Protein AF-A0AA42YA00-F1 (afdb_monomer_lite)

pLDDT: mean 88.0, std 11.22, range [36.41, 96.19]

Secondary structure (DSSP, 8-state):
----TT-EEEESS-EEETTEEE-TT-EEEEEEEE-SSSS-EEEEEEES-SS--EEEEEHHHHHHHEEEE----

Sequence (73 aa):
MDIKVGQVLEFVYPVNVDGRIIERGTRARVGHILADLMESKLTLVLLGEEKATTIVVDHHVAGIHCRIVAEGT

Radius of gyration: 11.42 Å; chains: 1; bounding box: 32×28×29 Å

Structure (mmCIF, N/CA/C/O backbone):
data_AF-A0AA42YA00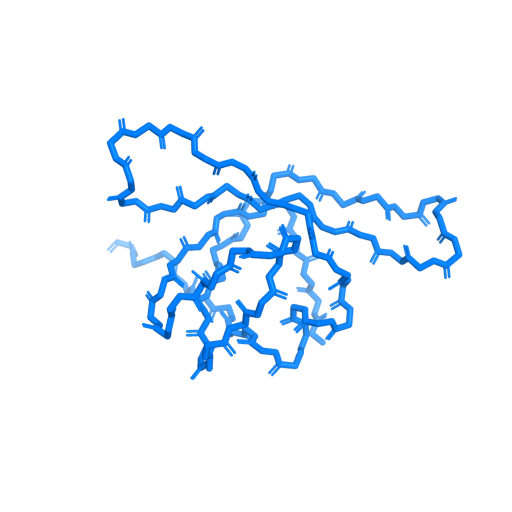-F1
#
_entry.id   AF-A0AA42YA00-F1
#
loop_
_atom_site.group_PDB
_atom_site.id
_atom_site.type_symbol
_atom_site.label_atom_id
_atom_site.label_alt_id
_atom_site.label_comp_id
_atom_site.label_asym_id
_atom_site.label_entity_id
_atom_site.label_seq_id
_atom_site.pdbx_PDB_ins_code
_atom_site.Cartn_x
_atom_site.Cartn_y
_atom_site.Cartn_z
_atom_site.occupancy
_atom_site.B_iso_or_equiv
_atom_site.auth_seq_id
_atom_site.auth_comp_id
_atom_site.auth_asym_id
_atom_site.auth_atom_id
_atom_site.pdbx_PDB_model_num
ATOM 1 N N . MET A 1 1 ? 2.033 -14.551 -1.943 1.00 71.06 1 MET A N 1
ATOM 2 C CA . MET A 1 1 ? 0.717 -13.889 -1.822 1.00 71.06 1 MET A CA 1
ATOM 3 C C . MET A 1 1 ? 0.356 -13.325 -3.185 1.00 71.06 1 MET A C 1
ATOM 5 O O . MET A 1 1 ? 1.240 -12.743 -3.797 1.00 71.06 1 MET A O 1
ATOM 9 N N . ASP A 1 2 ? -0.868 -13.544 -3.671 1.00 84.50 2 ASP A N 1
ATOM 10 C CA . ASP A 1 2 ? -1.349 -12.965 -4.937 1.00 84.50 2 ASP A CA 1
ATOM 11 C C . ASP A 1 2 ? -1.970 -11.588 -4.651 1.00 84.50 2 ASP A C 1
ATOM 13 O O . ASP A 1 2 ? -3.083 -11.505 -4.120 1.00 84.50 2 ASP A O 1
ATOM 17 N N . ILE A 1 3 ? -1.197 -10.524 -4.893 1.00 88.62 3 ILE A N 1
ATOM 18 C CA . ILE A 1 3 ? -1.583 -9.136 -4.614 1.00 88.62 3 ILE A CA 1
ATOM 19 C C . ILE A 1 3 ? -2.254 -8.549 -5.856 1.00 88.62 3 ILE A C 1
ATOM 21 O O . 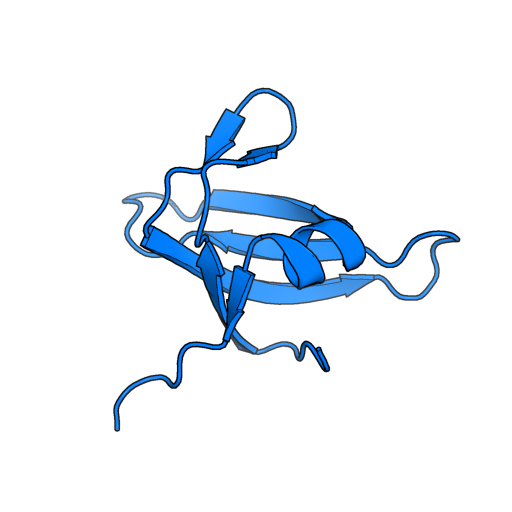ILE A 1 3 ? -1.704 -8.605 -6.952 1.00 88.62 3 ILE A O 1
ATOM 25 N N . LYS A 1 4 ? -3.432 -7.948 -5.684 1.00 90.88 4 LYS A N 1
ATOM 26 C CA . LYS A 1 4 ? -4.242 -7.367 -6.762 1.00 90.88 4 LYS A CA 1
ATOM 27 C C . LYS A 1 4 ? -4.527 -5.898 -6.503 1.00 90.88 4 LYS A C 1
ATOM 29 O O . LYS A 1 4 ? -4.695 -5.476 -5.359 1.00 90.88 4 LYS A O 1
ATOM 34 N N . VAL A 1 5 ? -4.649 -5.132 -7.585 1.00 92.62 5 VAL A N 1
ATOM 35 C CA . VAL A 1 5 ? -5.139 -3.748 -7.534 1.00 92.62 5 VAL A CA 1
ATOM 36 C C . VAL A 1 5 ? -6.497 -3.703 -6.826 1.00 92.62 5 VAL A C 1
ATOM 38 O O . VAL A 1 5 ? -7.341 -4.576 -7.021 1.00 92.62 5 VAL A O 1
ATOM 41 N N . GLY A 1 6 ? -6.689 -2.695 -5.978 1.00 92.25 6 GLY A N 1
ATOM 42 C CA . GLY A 1 6 ? -7.886 -2.498 -5.165 1.00 92.25 6 GLY A CA 1
ATOM 43 C C . GLY A 1 6 ? -7.859 -3.208 -3.810 1.00 92.25 6 GLY A C 1
ATOM 44 O O . GLY A 1 6 ? -8.609 -2.809 -2.923 1.00 92.25 6 GLY A O 1
ATOM 45 N N . GLN A 1 7 ? -6.982 -4.196 -3.599 1.00 94.00 7 GLN A N 1
ATOM 46 C CA . GLN A 1 7 ? -6.879 -4.864 -2.300 1.00 94.00 7 GLN A CA 1
ATOM 47 C C . GLN A 1 7 ? -6.369 -3.916 -1.217 1.00 94.00 7 GLN A C 1
ATOM 49 O O . GLN A 1 7 ? -5.521 -3.057 -1.468 1.00 94.00 7 GLN A O 1
ATOM 54 N N . VAL A 1 8 ? -6.854 -4.117 0.005 1.00 95.62 8 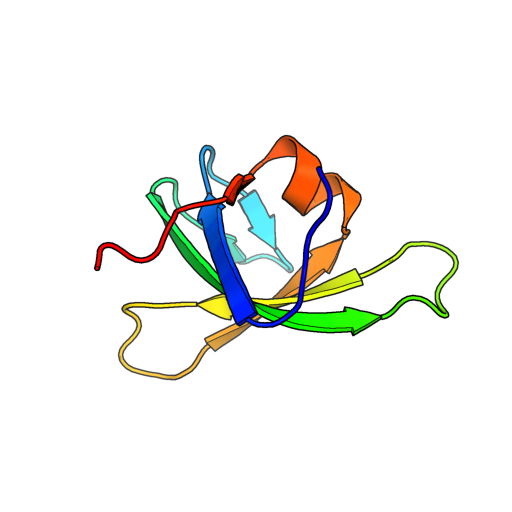VAL A N 1
ATOM 55 C CA . VAL A 1 8 ? -6.324 -3.450 1.191 1.00 95.62 8 VAL A CA 1
ATOM 56 C C . VAL A 1 8 ? -5.312 -4.368 1.859 1.00 95.62 8 VAL A C 1
ATOM 58 O O . VAL A 1 8 ? -5.584 -5.535 2.149 1.00 95.62 8 VAL A O 1
ATOM 61 N N . LEU A 1 9 ? -4.130 -3.822 2.095 1.00 95.50 9 LEU A N 1
ATOM 62 C CA . LEU A 1 9 ? -3.038 -4.450 2.814 1.00 95.50 9 LEU A CA 1
ATOM 63 C C . LEU A 1 9 ? -2.892 -3.775 4.176 1.00 95.50 9 LEU A C 1
ATOM 65 O O . LEU A 1 9 ? -3.024 -2.558 4.282 1.00 95.50 9 LEU A O 1
ATOM 69 N N . GLU A 1 10 ? -2.593 -4.553 5.208 1.00 96.19 10 GLU A N 1
ATOM 70 C CA . GLU A 1 10 ? -2.211 -4.038 6.523 1.00 96.19 10 GLU A CA 1
ATOM 71 C C . GLU A 1 10 ? -0.771 -4.432 6.825 1.00 96.19 10 GLU A C 1
ATOM 73 O O . GLU A 1 10 ? -0.418 -5.613 6.743 1.00 96.19 10 GLU A O 1
ATOM 78 N N . PHE A 1 11 ? 0.042 -3.445 7.190 1.00 95.62 11 PHE A N 1
ATOM 79 C CA . PHE A 1 11 ? 1.421 -3.649 7.611 1.00 95.62 11 PHE A CA 1
ATOM 80 C C . PHE A 1 11 ? 1.436 -4.360 8.969 1.00 95.62 11 PHE A C 1
ATOM 82 O O . PHE A 1 11 ? 0.937 -3.836 9.966 1.00 95.62 11 PHE A O 1
ATOM 89 N N . VAL A 1 12 ? 1.999 -5.568 9.034 1.00 95.75 12 VAL A N 1
ATOM 90 C CA . VAL A 1 12 ? 2.054 -6.371 10.272 1.00 95.75 12 VAL A CA 1
ATOM 91 C C . VAL A 1 12 ? 3.304 -6.093 11.114 1.00 95.75 12 VAL A C 1
ATOM 93 O O . VAL A 1 12 ? 3.329 -6.430 12.298 1.00 95.75 12 VAL A O 1
ATOM 96 N N . TYR A 1 13 ? 4.289 -5.408 10.533 1.00 92.69 13 TYR A N 1
ATOM 97 C CA . TYR A 1 13 ? 5.512 -4.913 11.169 1.00 92.69 13 TYR A CA 1
ATOM 98 C C . TYR A 1 13 ? 5.812 -3.489 10.678 1.00 92.69 13 TYR A C 1
ATOM 100 O O . TYR A 1 13 ? 5.351 -3.139 9.590 1.00 92.69 13 TYR A O 1
ATOM 108 N N . PRO A 1 14 ? 6.576 -2.676 11.434 1.00 93.38 14 PRO A N 1
ATOM 109 C CA . PRO A 1 14 ? 7.047 -1.395 10.929 1.00 93.38 14 PRO A CA 1
ATOM 110 C C . PRO A 1 14 ? 8.004 -1.596 9.745 1.00 93.38 14 PRO A C 1
ATOM 112 O O . PRO A 1 14 ? 8.876 -2.467 9.789 1.00 93.38 14 PRO A O 1
ATOM 115 N N . VAL A 1 15 ? 7.847 -0.793 8.693 1.00 93.31 15 VAL A N 1
ATOM 116 C CA . VAL A 1 15 ? 8.663 -0.864 7.468 1.00 93.31 15 VAL A CA 1
ATOM 117 C C . VAL A 1 15 ? 9.186 0.522 7.125 1.00 93.31 15 VAL A C 1
ATOM 119 O O . VAL A 1 15 ? 8.431 1.489 7.142 1.00 93.31 15 VAL A O 1
ATOM 122 N N . ASN A 1 16 ? 10.472 0.627 6.794 1.00 93.50 16 ASN A N 1
ATOM 123 C CA . ASN A 1 16 ? 11.034 1.856 6.245 1.00 93.50 16 ASN A CA 1
ATOM 124 C C . ASN A 1 16 ? 10.844 1.864 4.723 1.00 93.50 16 ASN A C 1
ATOM 126 O O . ASN A 1 16 ? 11.338 0.970 4.039 1.00 93.50 16 ASN A O 1
ATOM 130 N N . VAL A 1 17 ? 10.130 2.864 4.215 1.00 91.12 17 VAL A N 1
ATOM 131 C CA . VAL A 1 17 ? 9.917 3.101 2.788 1.00 91.12 17 VAL A CA 1
ATOM 132 C C . VAL A 1 17 ? 10.442 4.493 2.468 1.00 91.12 17 VAL A C 1
ATOM 134 O O . VAL A 1 17 ? 9.908 5.481 2.965 1.00 91.12 17 VAL A O 1
ATOM 137 N N . ASP A 1 18 ? 11.515 4.570 1.681 1.00 88.19 18 ASP A N 1
ATOM 138 C CA . ASP A 1 18 ? 12.157 5.826 1.265 1.00 88.19 18 ASP A CA 1
ATOM 139 C C . ASP A 1 18 ? 12.457 6.804 2.423 1.00 88.19 18 ASP A C 1
ATOM 141 O O . ASP A 1 18 ? 12.283 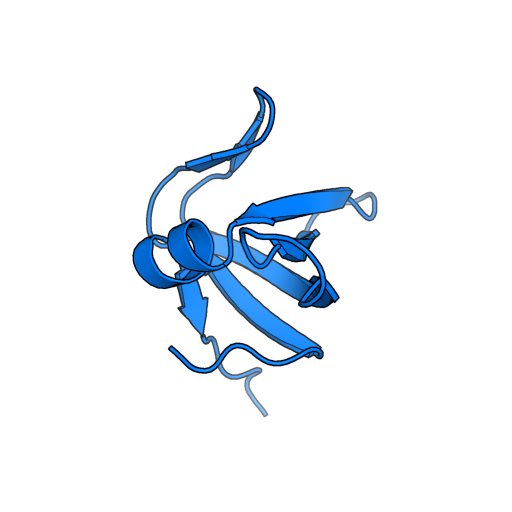8.017 2.313 1.00 88.19 18 ASP A O 1
ATOM 145 N N . GLY A 1 19 ? 12.899 6.282 3.572 1.00 89.88 19 GLY A N 1
ATOM 146 C CA . GLY A 1 19 ? 13.224 7.079 4.761 1.00 89.88 19 GLY A CA 1
ATOM 147 C C . GLY A 1 19 ? 12.027 7.394 5.663 1.00 89.88 19 GLY A C 1
ATOM 148 O O . GLY A 1 19 ? 12.209 7.994 6.723 1.00 89.88 19 GLY A O 1
ATOM 149 N N . ARG A 1 20 ? 10.815 6.969 5.292 1.00 91.31 20 ARG A N 1
ATOM 150 C CA . ARG A 1 20 ? 9.603 7.083 6.108 1.00 91.31 20 ARG A CA 1
ATOM 151 C C . ARG A 1 20 ? 9.295 5.760 6.797 1.00 91.31 20 ARG A C 1
ATOM 153 O O . ARG A 1 20 ? 9.197 4.723 6.151 1.00 91.31 20 ARG A O 1
ATOM 160 N N . ILE A 1 21 ? 9.060 5.809 8.105 1.00 93.62 21 ILE A N 1
ATOM 161 C CA . ILE A 1 21 ? 8.568 4.649 8.852 1.00 93.62 21 ILE A CA 1
ATOM 162 C C . ILE A 1 21 ? 7.055 4.529 8.640 1.00 93.62 21 ILE A C 1
ATOM 164 O O . ILE A 1 21 ? 6.301 5.463 8.912 1.00 93.62 21 ILE A O 1
ATOM 168 N N . ILE A 1 22 ? 6.627 3.376 8.136 1.00 94.94 22 ILE A N 1
ATOM 169 C CA . ILE A 1 22 ? 5.231 2.956 8.062 1.00 94.94 22 ILE A CA 1
ATOM 170 C C . ILE A 1 22 ? 4.960 2.067 9.266 1.00 94.94 22 ILE A C 1
ATOM 172 O O . ILE A 1 22 ? 5.551 0.996 9.390 1.00 94.94 22 ILE A O 1
ATOM 176 N N . GLU A 1 23 ? 4.088 2.522 10.159 1.00 95.31 23 GLU A N 1
ATOM 177 C CA . GLU A 1 23 ? 3.824 1.846 11.427 1.00 95.31 23 GLU A CA 1
ATOM 178 C C . GLU A 1 23 ? 3.004 0.565 11.248 1.00 95.31 23 GLU A C 1
ATOM 180 O O . GLU A 1 23 ? 2.189 0.431 10.326 1.00 95.31 23 GLU A O 1
ATOM 185 N N . ARG A 1 24 ? 3.164 -0.373 12.186 1.00 95.25 24 ARG A N 1
ATOM 186 C CA . ARG A 1 24 ? 2.312 -1.566 12.261 1.00 95.25 24 ARG A CA 1
ATOM 187 C C . ARG A 1 24 ? 0.840 -1.164 12.404 1.00 95.25 24 ARG A C 1
ATOM 189 O O . ARG A 1 24 ? 0.495 -0.303 13.204 1.00 95.25 24 ARG A O 1
ATOM 196 N N . GLY A 1 25 ? -0.035 -1.856 11.681 1.00 95.00 25 GLY A N 1
ATOM 197 C CA . GLY A 1 25 ? -1.473 -1.590 11.648 1.00 95.00 25 GLY A CA 1
ATOM 198 C C . GLY A 1 25 ? -1.872 -0.528 10.624 1.00 95.00 25 GLY A C 1
ATOM 199 O O . GLY A 1 25 ? -3.063 -0.390 10.348 1.00 95.00 25 GLY A O 1
ATOM 200 N N . THR A 1 26 ? -0.906 0.173 10.014 1.00 95.56 26 THR A N 1
ATOM 201 C CA . THR A 1 26 ? -1.184 1.049 8.872 1.00 95.56 26 THR A CA 1
ATOM 202 C C . THR A 1 26 ? -1.821 0.228 7.763 1.00 95.56 26 THR A C 1
ATOM 204 O O . THR A 1 26 ? -1.371 -0.879 7.451 1.00 95.56 26 THR A O 1
ATOM 207 N N . ARG A 1 27 ? -2.876 0.772 7.158 1.00 95.62 27 ARG A N 1
ATOM 208 C CA . ARG A 1 27 ? -3.553 0.154 6.023 1.00 95.62 27 ARG A CA 1
ATOM 209 C C . ARG A 1 27 ? -3.247 0.928 4.764 1.00 95.62 27 ARG A C 1
ATOM 211 O O . ARG A 1 27 ? -3.175 2.152 4.791 1.00 95.62 27 ARG A O 1
ATOM 218 N N . ALA A 1 28 ? -3.098 0.217 3.662 1.00 95.69 28 ALA A N 1
ATOM 219 C CA . ALA A 1 28 ? -2.900 0.829 2.368 1.00 95.69 28 ALA A CA 1
ATOM 220 C C . ALA A 1 28 ? -3.663 0.069 1.290 1.00 95.69 28 ALA A C 1
ATOM 222 O O . ALA A 1 28 ? -3.735 -1.159 1.321 1.00 95.69 28 ALA A O 1
ATOM 223 N N . ARG A 1 29 ? -4.233 0.791 0.329 1.00 95.44 29 ARG A N 1
ATOM 224 C CA . ARG A 1 29 ? -4.890 0.197 -0.836 1.00 95.44 29 ARG A CA 1
ATOM 225 C C . ARG A 1 29 ? -3.899 0.081 -1.990 1.00 95.44 29 ARG A C 1
ATOM 227 O O . ARG A 1 29 ? -3.187 1.037 -2.291 1.00 95.44 29 ARG A O 1
ATOM 234 N N . VAL A 1 30 ? -3.867 -1.072 -2.652 1.00 94.50 30 VAL A N 1
ATOM 235 C CA . VAL A 1 30 ? -3.036 -1.299 -3.841 1.00 94.50 30 VAL A CA 1
ATOM 236 C C . VAL A 1 30 ? -3.606 -0.484 -5.000 1.00 94.50 30 VAL A C 1
ATOM 238 O O . VAL A 1 30 ? -4.704 -0.763 -5.478 1.00 94.50 30 VAL A O 1
ATOM 241 N N . GLY A 1 31 ? -2.873 0.532 -5.445 1.00 92.44 31 GLY A N 1
ATOM 242 C CA . GLY A 1 31 ? -3.270 1.397 -6.556 1.00 92.44 31 GLY A CA 1
ATOM 243 C C . GLY A 1 31 ? -2.812 0.867 -7.911 1.00 92.44 31 GLY A C 1
ATOM 244 O O . GLY A 1 31 ? -3.589 0.841 -8.861 1.00 92.44 31 GLY A O 1
ATOM 245 N N . HIS A 1 32 ? -1.559 0.424 -8.007 1.00 92.31 32 HIS A N 1
ATOM 246 C CA . HIS A 1 32 ? -0.980 -0.053 -9.262 1.00 92.31 32 HIS A CA 1
ATOM 247 C C . HIS A 1 32 ? 0.112 -1.099 -9.016 1.00 92.31 32 HIS A C 1
ATOM 249 O O . HIS A 1 32 ? 0.761 -1.082 -7.968 1.00 92.31 32 HIS A O 1
ATOM 255 N N . ILE A 1 33 ? 0.307 -1.998 -9.983 1.00 88.44 33 ILE A N 1
ATOM 256 C CA . ILE A 1 33 ? 1.342 -3.038 -9.963 1.00 88.44 33 ILE A CA 1
ATOM 257 C C . ILE A 1 33 ? 2.214 -2.837 -11.198 1.00 88.44 33 ILE A C 1
ATOM 259 O O . ILE A 1 33 ? 1.753 -3.014 -12.323 1.00 88.44 33 ILE A O 1
ATOM 263 N N . LEU A 1 34 ? 3.470 -2.464 -10.982 1.00 85.69 34 LEU A N 1
ATOM 264 C CA . LEU A 1 34 ? 4.468 -2.302 -12.031 1.00 85.69 34 LEU A CA 1
ATOM 265 C C . LEU A 1 34 ? 5.152 -3.656 -12.238 1.00 85.69 34 LEU A C 1
ATOM 267 O O . LEU A 1 34 ? 5.985 -4.064 -11.426 1.00 85.69 34 LEU A O 1
ATOM 271 N N . ALA A 1 35 ? 4.746 -4.375 -13.286 1.00 73.94 35 ALA A N 1
ATOM 272 C CA . ALA A 1 35 ? 5.248 -5.715 -13.605 1.00 73.94 35 ALA A CA 1
ATOM 273 C C . ALA A 1 35 ? 6.430 -5.719 -14.597 1.00 73.94 35 ALA A C 1
ATOM 275 O O . ALA A 1 35 ? 7.139 -6.715 -14.676 1.00 73.94 35 ALA A O 1
ATOM 276 N N . ASP A 1 36 ? 6.680 -4.607 -15.298 1.00 63.62 36 ASP A N 1
ATOM 277 C CA . ASP A 1 36 ? 7.694 -4.511 -16.366 1.00 63.62 36 ASP A CA 1
ATOM 278 C C . ASP A 1 36 ? 9.118 -4.193 -15.860 1.00 63.62 36 ASP A C 1
ATOM 280 O O . ASP A 1 36 ? 10.031 -3.927 -16.641 1.00 63.62 36 ASP A O 1
ATOM 284 N N . LEU A 1 37 ? 9.323 -4.200 -14.542 1.00 62.94 37 LEU A N 1
ATOM 285 C CA . LEU A 1 37 ? 10.619 -3.973 -13.903 1.00 62.94 37 LEU A CA 1
ATOM 286 C C . LEU A 1 37 ? 11.231 -5.318 -13.484 1.00 62.94 37 LEU A C 1
ATOM 288 O O . LEU A 1 37 ? 10.503 -6.247 -13.145 1.00 62.94 37 LEU A O 1
ATOM 292 N N . MET A 1 38 ? 12.570 -5.417 -13.449 1.00 61.56 38 MET A N 1
ATOM 293 C CA . MET A 1 38 ? 13.267 -6.627 -12.961 1.00 61.56 38 MET A CA 1
ATOM 294 C C . MET A 1 38 ? 12.829 -7.037 -11.542 1.00 61.56 38 MET A C 1
ATOM 296 O O . MET A 1 38 ? 12.930 -8.205 -11.180 1.00 61.56 38 MET A O 1
ATOM 300 N N . GLU A 1 39 ? 12.290 -6.089 -10.771 1.00 68.94 39 GLU A N 1
ATOM 301 C CA . GLU A 1 39 ? 11.618 -6.309 -9.495 1.00 68.94 39 GLU A CA 1
ATOM 302 C C . GLU A 1 39 ? 10.220 -5.686 -9.559 1.00 68.94 39 GLU A C 1
ATOM 304 O O . GLU A 1 39 ? 10.080 -4.480 -9.773 1.00 68.94 39 GLU A O 1
ATOM 309 N N . SER A 1 40 ? 9.171 -6.500 -9.393 1.00 83.38 40 SER A N 1
ATOM 310 C CA . SER A 1 40 ? 7.796 -5.992 -9.394 1.00 83.38 40 SER A CA 1
ATOM 311 C C . SER A 1 40 ? 7.595 -5.012 -8.239 1.00 83.38 40 SER A C 1
ATOM 313 O O . SER A 1 40 ? 7.892 -5.336 -7.086 1.00 83.38 40 SER A O 1
ATOM 315 N N . LYS A 1 41 ? 7.063 -3.824 -8.544 1.00 91.00 41 LYS A N 1
ATOM 316 C CA . LYS A 1 41 ? 6.755 -2.786 -7.551 1.00 91.00 41 LYS A CA 1
ATOM 317 C C . LYS A 1 41 ? 5.259 -2.567 -7.410 1.00 91.00 41 LYS A C 1
ATOM 319 O O . LYS A 1 41 ? 4.490 -2.722 -8.357 1.00 91.00 41 LYS A O 1
ATOM 324 N N . LEU A 1 42 ? 4.859 -2.164 -6.215 1.00 92.56 42 LEU A N 1
ATOM 325 C CA . LEU A 1 42 ? 3.491 -1.852 -5.844 1.00 92.56 42 LEU A CA 1
ATOM 326 C C . LEU A 1 42 ? 3.388 -0.387 -5.461 1.00 92.56 42 LEU A C 1
ATOM 328 O O . LEU A 1 42 ? 4.113 0.093 -4.591 1.00 92.56 42 LEU A O 1
ATOM 332 N N . THR A 1 43 ? 2.433 0.303 -6.062 1.00 94.56 43 THR A N 1
ATOM 333 C CA . THR A 1 43 ? 1.991 1.614 -5.600 1.00 94.56 43 THR A CA 1
ATOM 334 C C . THR A 1 43 ? 0.899 1.406 -4.558 1.00 94.56 43 THR A C 1
ATOM 336 O O . THR A 1 43 ? -0.151 0.841 -4.870 1.00 94.56 43 THR A O 1
ATOM 339 N N . LEU A 1 44 ? 1.133 1.852 -3.326 1.00 95.12 44 LEU A N 1
ATOM 340 C CA . LEU A 1 44 ? 0.194 1.736 -2.213 1.00 95.12 44 LEU A CA 1
ATOM 341 C C . LEU A 1 44 ? -0.278 3.121 -1.771 1.00 95.12 44 LEU A C 1
ATOM 343 O O . LEU A 1 44 ? 0.534 4.015 -1.555 1.00 95.12 44 LEU A O 1
ATOM 347 N N . VAL A 1 45 ? -1.585 3.285 -1.594 1.00 95.31 45 VAL A N 1
ATOM 348 C CA . VAL A 1 45 ? -2.197 4.512 -1.068 1.00 95.31 45 VAL A CA 1
ATOM 349 C C . VAL A 1 45 ? -2.520 4.302 0.405 1.00 95.31 45 VAL A C 1
ATOM 351 O O . VAL A 1 45 ? -3.335 3.436 0.722 1.00 95.31 45 VAL A O 1
ATOM 354 N N . LEU A 1 46 ? -1.891 5.064 1.301 1.00 94.81 46 LEU A N 1
ATOM 355 C CA . LEU A 1 46 ? -2.110 4.951 2.744 1.00 94.81 46 LEU A CA 1
ATOM 356 C C . LEU A 1 46 ? -3.528 5.407 3.113 1.00 94.81 46 LEU A C 1
ATOM 358 O O . LEU A 1 46 ? -4.007 6.443 2.652 1.00 94.81 46 LEU A O 1
ATOM 362 N N . LEU A 1 47 ? -4.202 4.614 3.942 1.00 92.75 47 LEU A N 1
ATOM 363 C CA . LEU A 1 47 ? -5.557 4.861 4.424 1.00 92.75 47 LEU A CA 1
ATOM 364 C C . LEU A 1 47 ? -5.509 5.453 5.837 1.00 92.75 47 LEU A C 1
ATOM 366 O O . LEU A 1 47 ? -4.714 5.019 6.666 1.00 92.75 47 LEU A O 1
ATOM 370 N N . GLY A 1 48 ? -6.405 6.400 6.124 1.00 87.19 48 GLY A N 1
ATOM 371 C CA . GLY A 1 48 ? -6.504 7.048 7.438 1.00 87.19 48 GLY A CA 1
ATOM 372 C C . GLY A 1 48 ? -5.623 8.289 7.614 1.00 87.19 48 GLY A C 1
ATOM 373 O O . GLY A 1 48 ? -5.642 8.889 8.682 1.00 87.19 48 GLY A O 1
ATOM 374 N N . GLU A 1 49 ? -4.892 8.703 6.578 1.00 85.94 49 GLU A N 1
ATOM 375 C CA . GLU A 1 49 ? -4.173 9.980 6.567 1.00 85.94 49 GLU A CA 1
ATOM 376 C C . GLU A 1 49 ? -5.071 11.105 6.036 1.00 85.94 49 GLU A C 1
ATOM 378 O O . GLU A 1 49 ? -5.841 10.900 5.098 1.00 85.94 49 GLU A O 1
ATOM 383 N N . GLU A 1 50 ? -4.965 12.311 6.609 1.00 83.75 50 GLU A N 1
ATOM 384 C CA . GLU A 1 50 ? -5.751 13.482 6.169 1.00 83.75 50 GLU A CA 1
ATOM 385 C C . GLU A 1 50 ? -5.481 13.862 4.706 1.00 83.75 50 GLU A C 1
ATOM 387 O O . GLU A 1 50 ? -6.335 14.429 4.025 1.00 83.75 50 GLU A O 1
ATOM 392 N N . LYS A 1 51 ? -4.277 13.551 4.218 1.00 85.62 51 LYS A N 1
ATOM 393 C CA . LYS A 1 51 ? -3.873 13.731 2.826 1.00 85.62 51 LYS A CA 1
ATOM 394 C C . LYS A 1 51 ? -3.614 12.372 2.206 1.00 85.62 51 LYS A C 1
ATOM 396 O O . LYS A 1 51 ? -3.013 11.506 2.832 1.00 85.62 51 LYS A O 1
ATOM 401 N N . ALA A 1 52 ? -4.023 12.218 0.949 1.00 84.12 52 ALA A N 1
ATOM 402 C CA . ALA A 1 52 ? -3.725 11.022 0.178 1.00 84.12 52 ALA A CA 1
ATOM 403 C C . ALA A 1 52 ? -2.205 10.883 0.001 1.00 84.12 52 ALA A C 1
ATOM 405 O O . ALA A 1 52 ? -1.596 11.562 -0.827 1.00 84.12 52 ALA A O 1
ATOM 406 N N . THR A 1 53 ? -1.600 9.997 0.786 1.00 93.06 53 THR A N 1
ATOM 407 C CA . THR A 1 53 ? -0.188 9.643 0.665 1.00 93.06 53 THR A CA 1
ATOM 408 C C . THR A 1 53 ? -0.060 8.378 -0.156 1.00 93.06 53 THR A C 1
ATOM 410 O O . THR A 1 53 ? -0.714 7.373 0.118 1.00 93.06 53 THR A O 1
ATOM 413 N N . THR A 1 54 ? 0.837 8.411 -1.135 1.00 93.94 54 THR A N 1
ATOM 414 C CA . THR A 1 54 ? 1.217 7.233 -1.911 1.00 93.94 54 THR A CA 1
ATOM 415 C C . THR A 1 54 ? 2.658 6.858 -1.601 1.00 93.94 54 THR A C 1
ATOM 417 O O . THR A 1 54 ? 3.519 7.731 -1.524 1.00 93.94 54 THR A O 1
ATOM 420 N N . ILE A 1 55 ? 2.912 5.565 -1.439 1.00 93.88 55 ILE A N 1
ATOM 421 C CA . ILE A 1 55 ? 4.248 4.988 -1.300 1.00 93.88 55 ILE A CA 1
ATOM 422 C C . ILE A 1 55 ? 4.465 3.930 -2.381 1.00 93.88 55 ILE A C 1
ATOM 424 O O . ILE A 1 55 ? 3.505 3.349 -2.897 1.00 93.88 55 ILE A O 1
ATOM 428 N N . VAL A 1 56 ? 5.724 3.670 -2.717 1.00 93.88 56 VAL A N 1
ATOM 429 C CA . VAL A 1 56 ? 6.099 2.591 -3.631 1.00 93.88 56 VAL A CA 1
ATOM 430 C C . VAL A 1 56 ? 6.922 1.579 -2.855 1.00 93.88 56 VAL A C 1
ATOM 432 O O . VAL A 1 56 ? 7.891 1.941 -2.200 1.00 93.88 56 VAL A O 1
ATOM 435 N N . VAL A 1 57 ? 6.524 0.313 -2.910 1.00 92.12 57 VAL A N 1
ATOM 436 C CA . VAL A 1 57 ? 7.233 -0.779 -2.235 1.00 92.12 57 VAL A CA 1
ATOM 437 C C . VAL A 1 57 ? 7.473 -1.923 -3.197 1.00 92.12 57 VAL A C 1
ATOM 439 O O . VAL A 1 57 ? 6.695 -2.136 -4.1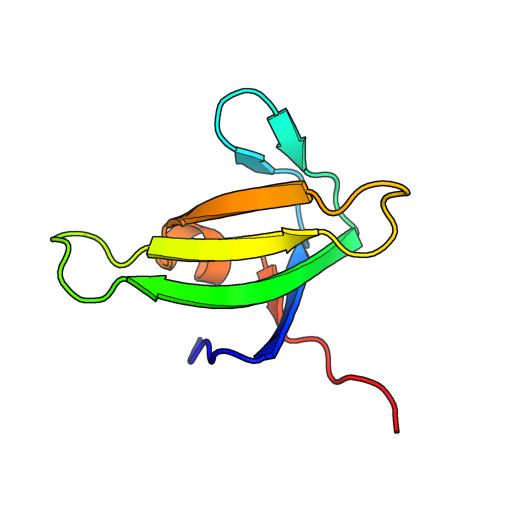29 1.00 92.12 57 VAL A O 1
ATOM 442 N N . ASP A 1 58 ? 8.518 -2.700 -2.955 1.00 91.12 58 ASP A N 1
ATOM 443 C CA . ASP A 1 58 ? 8.739 -3.916 -3.724 1.00 91.12 58 ASP A CA 1
ATOM 444 C C . ASP A 1 58 ? 7.663 -4.951 -3.380 1.00 91.12 58 ASP A C 1
ATOM 446 O O . ASP A 1 58 ? 7.243 -5.105 -2.226 1.00 91.12 58 ASP A O 1
ATOM 450 N N . HIS A 1 59 ? 7.223 -5.706 -4.383 1.00 89.62 59 HIS A N 1
ATOM 451 C CA . HIS A 1 59 ? 6.208 -6.743 -4.217 1.00 89.62 59 HIS A CA 1
ATOM 452 C C . HIS A 1 59 ? 6.635 -7.789 -3.175 1.00 89.62 59 HIS A C 1
ATOM 454 O O . HIS A 1 59 ? 5.810 -8.293 -2.413 1.00 89.62 59 HIS A O 1
ATOM 460 N N . HIS A 1 60 ? 7.936 -8.091 -3.095 1.00 88.62 60 HIS A N 1
ATOM 461 C CA . HIS A 1 60 ? 8.488 -8.995 -2.086 1.00 88.62 60 HIS A CA 1
ATOM 462 C C . HIS A 1 60 ? 8.373 -8.426 -0.664 1.00 88.62 60 HIS A C 1
ATOM 464 O O . HIS A 1 60 ? 7.945 -9.140 0.243 1.00 88.62 60 HIS A O 1
ATOM 470 N N . VAL A 1 61 ? 8.662 -7.132 -0.481 1.00 88.25 61 VAL A N 1
ATOM 471 C CA . VAL A 1 61 ? 8.503 -6.438 0.808 1.00 88.25 61 VAL A CA 1
ATOM 472 C C . VAL A 1 61 ? 7.043 -6.495 1.251 1.00 88.25 61 VAL A C 1
ATOM 474 O O . VAL A 1 61 ? 6.759 -6.906 2.374 1.00 88.25 61 VAL A O 1
ATOM 477 N N . ALA A 1 62 ? 6.097 -6.186 0.362 1.00 89.38 62 ALA A N 1
ATOM 478 C CA . ALA A 1 62 ? 4.674 -6.300 0.679 1.00 89.38 62 ALA A CA 1
ATOM 479 C C . ALA A 1 62 ? 4.250 -7.747 0.991 1.00 89.38 62 ALA A C 1
ATOM 481 O O . ALA A 1 62 ? 3.444 -7.972 1.888 1.00 89.38 62 ALA A O 1
ATOM 482 N N . GLY A 1 63 ? 4.808 -8.738 0.291 1.00 89.06 63 GLY A N 1
ATOM 483 C CA . GLY A 1 63 ? 4.530 -10.154 0.539 1.00 89.06 63 GLY A CA 1
ATOM 484 C C . GLY A 1 63 ? 5.025 -10.672 1.895 1.00 89.06 63 GLY A C 1
ATOM 485 O O . GLY A 1 63 ? 4.458 -11.640 2.400 1.00 89.06 63 GLY A O 1
ATOM 486 N N . ILE A 1 64 ? 6.052 -10.044 2.476 1.00 91.00 64 ILE A N 1
ATOM 487 C CA . ILE A 1 64 ? 6.606 -10.392 3.796 1.00 91.00 64 ILE A CA 1
ATOM 488 C C . ILE A 1 64 ? 5.945 -9.576 4.909 1.00 91.00 64 ILE A C 1
ATOM 490 O O . ILE A 1 64 ? 5.611 -10.111 5.966 1.00 91.00 64 ILE A O 1
ATOM 494 N N . HIS A 1 65 ? 5.793 -8.270 4.695 1.00 93.25 65 HIS A N 1
ATOM 495 C CA . HIS A 1 65 ? 5.463 -7.321 5.757 1.00 93.25 65 HIS A CA 1
ATOM 496 C C . HIS A 1 65 ? 3.988 -6.932 5.808 1.00 93.25 65 HIS A C 1
ATOM 498 O O . HIS A 1 65 ? 3.585 -6.239 6.746 1.00 93.25 65 HIS A O 1
ATOM 504 N N . CYS A 1 66 ? 3.177 -7.386 4.852 1.00 94.12 66 CYS A N 1
ATOM 505 C CA . CYS A 1 66 ? 1.754 -7.096 4.820 1.00 94.12 66 CYS A CA 1
ATOM 506 C C . CYS A 1 66 ? 0.900 -8.362 4.840 1.00 94.12 66 CYS A C 1
ATOM 508 O O . CYS A 1 66 ? 1.293 -9.432 4.378 1.00 94.12 66 CYS A O 1
ATOM 510 N N . ARG A 1 67 ? -0.332 -8.203 5.321 1.00 94.75 67 ARG A N 1
ATOM 511 C CA . ARG A 1 67 ? -1.415 -9.177 5.145 1.00 94.75 67 ARG A CA 1
ATOM 512 C C . ARG A 1 67 ? -2.567 -8.550 4.372 1.00 94.75 67 ARG A C 1
ATOM 514 O O . ARG A 1 67 ? -2.833 -7.361 4.534 1.00 94.75 67 ARG A O 1
ATOM 521 N N . ILE A 1 68 ? -3.268 -9.348 3.568 1.00 93.88 68 ILE A N 1
ATOM 522 C CA . ILE A 1 68 ? -4.523 -8.912 2.941 1.00 93.88 68 ILE A CA 1
ATOM 523 C C . ILE A 1 68 ? -5.582 -8.781 4.033 1.00 93.88 68 ILE A C 1
ATOM 525 O O . ILE A 1 68 ? -5.781 -9.700 4.830 1.00 93.88 68 ILE A O 1
ATOM 529 N N . VAL A 1 69 ? 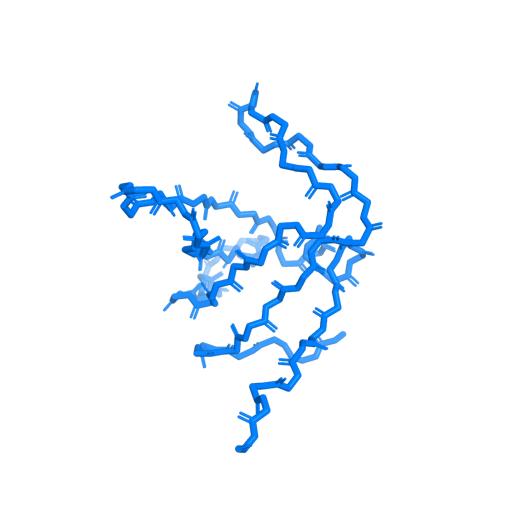-6.269 -7.645 4.049 1.00 92.12 69 VAL A N 1
ATOM 530 C CA . VAL A 1 69 ? -7.441 -7.410 4.890 1.00 92.12 69 VAL A CA 1
ATOM 531 C C . VAL A 1 69 ? -8.661 -7.447 3.983 1.00 92.12 69 VAL A C 1
ATOM 533 O O . VAL A 1 69 ? -8.712 -6.725 2.988 1.00 92.12 69 VAL A O 1
ATOM 536 N N . ALA A 1 70 ? -9.640 -8.291 4.305 1.00 78.44 70 ALA A N 1
ATOM 537 C CA . ALA A 1 70 ? -10.946 -8.182 3.673 1.00 78.44 70 ALA A CA 1
ATOM 538 C C . ALA A 1 70 ? -11.556 -6.837 4.089 1.00 78.44 70 ALA A C 1
ATOM 540 O O . ALA A 1 70 ? -11.591 -6.528 5.284 1.00 78.44 70 ALA A O 1
ATOM 541 N N . GLU A 1 71 ? -12.016 -6.030 3.130 1.00 61.59 71 GLU A N 1
ATOM 542 C CA . GLU A 1 71 ? -12.945 -4.956 3.474 1.00 61.59 71 GLU A CA 1
ATOM 543 C C . GLU A 1 71 ? -14.189 -5.638 4.042 1.00 61.59 71 GLU A C 1
ATOM 545 O O . GLU A 1 71 ? -14.809 -6.465 3.374 1.00 61.59 71 GLU A O 1
ATOM 550 N N . GLY A 1 72 ? -14.468 -5.386 5.323 1.00 52.62 72 GLY A N 1
ATOM 551 C CA . GLY A 1 72 ? -15.688 -5.867 5.951 1.00 52.62 72 GLY A CA 1
ATOM 552 C C . GLY A 1 72 ? -16.878 -5.371 5.137 1.00 52.62 72 GLY A C 1
ATOM 553 O O . GLY A 1 72 ? -16.971 -4.175 4.869 1.00 52.62 72 GLY A O 1
ATOM 554 N N . THR A 1 73 ? -17.712 -6.316 4.706 1.00 36.41 73 THR A N 1
ATOM 555 C CA . THR A 1 73 ? -19.070 -6.090 4.188 1.00 36.41 73 THR A CA 1
ATOM 556 C C . THR A 1 73 ? -19.883 -5.178 5.087 1.00 36.41 73 THR A C 1
ATOM 558 O O . THR A 1 73 ? -19.770 -5.361 6.323 1.00 36.41 73 THR A O 1
#

Foldseek 3Di:
DDDDAQWKKFFCQWDQAPNDTDHGRWIWGFHDWQPVDPFIKTWTFTPPDPDTDITIDTPVCSVPGIDTDPPDD